Protein AF-A0A0G4MI62-F1 (afdb_monomer)

Structure (mmCIF, N/CA/C/O backbone):
data_AF-A0A0G4MI62-F1
#
_entry.id   AF-A0A0G4MI62-F1
#
loop_
_atom_site.group_PDB
_atom_site.id
_atom_site.type_symbol
_atom_site.label_atom_id
_atom_site.label_alt_id
_atom_site.label_comp_id
_atom_site.label_asym_id
_atom_site.label_entity_id
_atom_site.label_seq_id
_atom_site.pdbx_PDB_ins_code
_atom_site.Cartn_x
_atom_site.Cartn_y
_atom_site.Cartn_z
_atom_site.occupancy
_atom_site.B_iso_or_equiv
_atom_site.auth_seq_id
_atom_site.auth_comp_id
_atom_site.auth_asym_id
_atom_site.auth_atom_id
_atom_site.pdbx_PDB_model_num
ATOM 1 N N . MET A 1 1 ? 12.063 -12.572 -8.750 1.00 80.62 1 MET A N 1
ATOM 2 C CA . MET A 1 1 ? 13.494 -12.199 -8.737 1.00 80.62 1 MET A CA 1
ATOM 3 C C . MET A 1 1 ? 13.953 -12.093 -7.290 1.00 80.62 1 MET A C 1
ATOM 5 O O . MET A 1 1 ? 13.213 -11.520 -6.499 1.00 80.62 1 MET A O 1
ATOM 9 N N . LYS A 1 2 ? 15.105 -12.658 -6.906 1.00 73.62 2 LYS A N 1
ATOM 10 C CA . LYS A 1 2 ? 15.689 -12.410 -5.576 1.00 73.62 2 LYS A CA 1
ATOM 11 C C . LYS A 1 2 ? 16.757 -11.333 -5.728 1.00 73.62 2 LYS A C 1
ATOM 13 O O . LYS A 1 2 ? 17.713 -11.548 -6.462 1.00 73.62 2 LYS A O 1
ATOM 18 N N . LEU A 1 3 ? 16.556 -10.190 -5.081 1.00 85.19 3 LEU A N 1
ATOM 19 C CA . LEU A 1 3 ? 17.561 -9.134 -4.994 1.00 85.19 3 LEU A CA 1
ATOM 20 C C . LEU A 1 3 ? 18.417 -9.388 -3.756 1.00 85.19 3 LEU A C 1
ATOM 22 O O . LEU A 1 3 ? 17.883 -9.651 -2.675 1.00 85.19 3 LEU A O 1
ATOM 26 N N . ASP A 1 4 ? 19.732 -9.339 -3.918 1.00 88.25 4 ASP A N 1
ATOM 27 C CA . ASP A 1 4 ? 20.664 -9.408 -2.805 1.00 88.25 4 ASP A CA 1
ATOM 28 C C . ASP A 1 4 ? 20.789 -8.040 -2.111 1.00 88.25 4 ASP A C 1
ATOM 30 O O . ASP A 1 4 ? 20.301 -7.006 -2.581 1.00 88.25 4 ASP A O 1
ATOM 34 N N . ALA A 1 5 ? 21.426 -8.026 -0.940 1.00 86.88 5 ALA A N 1
ATOM 35 C CA . ALA A 1 5 ? 21.572 -6.802 -0.158 1.00 86.88 5 ALA A CA 1
ATOM 36 C C . ALA A 1 5 ? 22.397 -5.729 -0.894 1.00 86.88 5 ALA A C 1
ATOM 38 O O . ALA A 1 5 ? 22.133 -4.536 -0.727 1.00 86.88 5 ALA A O 1
ATOM 39 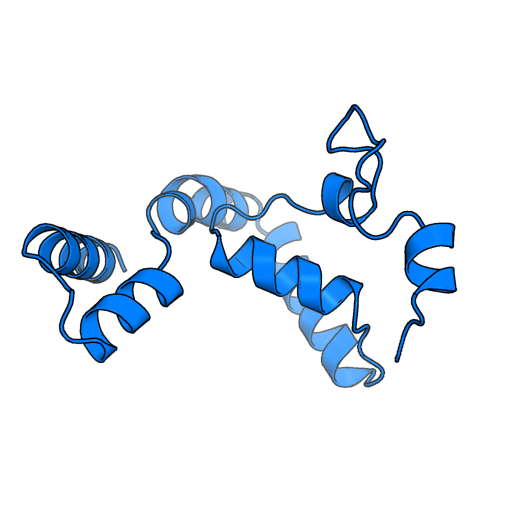N N . ALA A 1 6 ? 23.365 -6.145 -1.720 1.00 89.31 6 ALA A N 1
ATOM 40 C CA . ALA A 1 6 ? 24.187 -5.235 -2.503 1.00 89.31 6 ALA A CA 1
ATOM 41 C C . ALA A 1 6 ? 23.362 -4.528 -3.588 1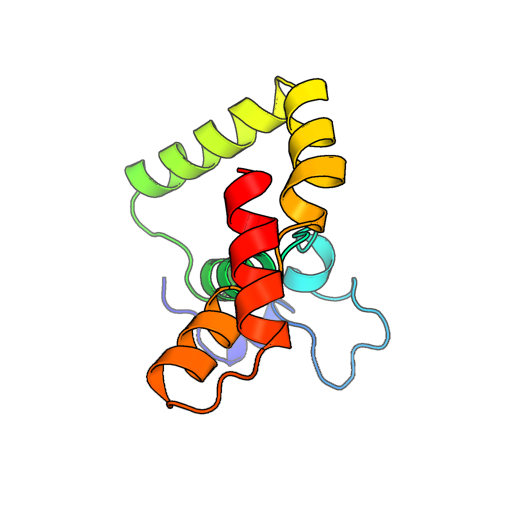.00 89.31 6 ALA A C 1
ATOM 43 O O . ALA A 1 6 ? 23.402 -3.299 -3.649 1.00 89.31 6 ALA A O 1
ATOM 44 N N . ALA A 1 7 ? 22.548 -5.254 -4.366 1.00 89.06 7 ALA A N 1
ATOM 45 C CA . ALA A 1 7 ? 21.671 -4.646 -5.367 1.00 89.06 7 ALA A CA 1
ATOM 46 C C . ALA A 1 7 ? 20.629 -3.712 -4.737 1.00 89.06 7 ALA A C 1
ATOM 48 O O . ALA A 1 7 ? 20.403 -2.615 -5.243 1.00 89.06 7 ALA A O 1
ATOM 49 N N . LEU A 1 8 ? 20.034 -4.096 -3.599 1.00 87.44 8 LEU A N 1
ATOM 50 C CA . LEU A 1 8 ? 19.071 -3.244 -2.888 1.00 87.44 8 LEU A CA 1
ATOM 51 C C . LEU A 1 8 ? 19.673 -1.887 -2.494 1.00 87.44 8 LEU A C 1
ATOM 53 O O . LEU A 1 8 ? 18.988 -0.866 -2.580 1.00 87.44 8 LEU A O 1
ATOM 57 N N . LYS A 1 9 ? 20.945 -1.882 -2.075 1.00 86.31 9 LYS A N 1
ATOM 58 C CA . LYS A 1 9 ? 21.679 -0.666 -1.716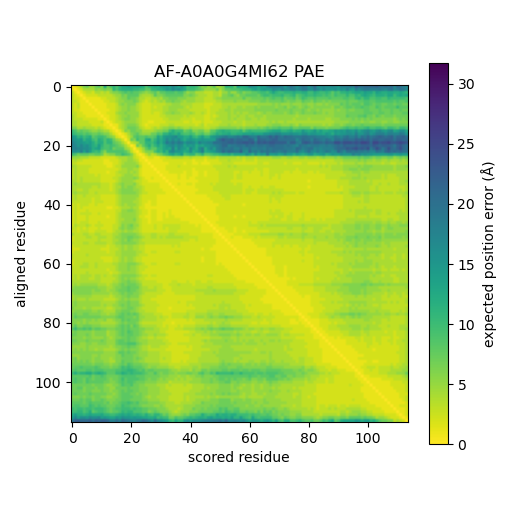 1.00 86.31 9 LYS A CA 1
ATOM 59 C C . LYS A 1 9 ? 22.122 0.118 -2.951 1.00 86.31 9 LYS A C 1
ATOM 61 O O . LYS A 1 9 ? 21.942 1.326 -2.980 1.00 86.31 9 LYS A O 1
ATOM 66 N N . ALA A 1 10 ? 22.665 -0.554 -3.965 1.00 89.00 10 ALA A N 1
ATOM 67 C CA . ALA A 1 10 ? 23.138 0.088 -5.192 1.00 89.00 10 ALA A CA 1
ATOM 68 C C . ALA A 1 10 ? 22.009 0.808 -5.947 1.00 89.00 10 ALA A C 1
ATOM 70 O O . ALA A 1 10 ? 22.226 1.872 -6.517 1.00 89.00 10 ALA A O 1
ATOM 71 N N . LEU A 1 11 ? 20.795 0.253 -5.904 1.00 89.75 11 LEU A N 1
ATOM 72 C CA . LEU A 1 11 ? 19.607 0.825 -6.538 1.00 89.75 11 LEU A CA 1
ATOM 73 C C . LEU A 1 11 ? 18.838 1.807 -5.638 1.00 89.75 11 LEU A C 1
ATOM 75 O O . LEU A 1 11 ? 17.772 2.267 -6.041 1.00 89.75 11 LEU A O 1
ATOM 79 N N . ASN A 1 12 ? 19.321 2.095 -4.420 1.00 90.19 12 ASN A N 1
ATOM 80 C CA . ASN A 1 12 ? 18.625 2.922 -3.422 1.00 90.19 12 ASN A CA 1
ATOM 81 C C . ASN A 1 12 ? 17.132 2.562 -3.301 1.00 90.19 12 ASN A C 1
ATOM 83 O O . ASN A 1 12 ? 16.239 3.411 -3.333 1.00 90.19 12 ASN A O 1
ATOM 87 N N . LEU A 1 13 ? 16.837 1.262 -3.224 1.00 89.88 13 LEU A N 1
ATOM 88 C CA . LEU A 1 13 ? 15.468 0.770 -3.374 1.00 89.88 13 LEU A CA 1
ATOM 89 C C . LEU A 1 13 ? 14.615 1.024 -2.121 1.00 89.88 13 LEU A C 1
ATOM 91 O O . LEU A 1 13 ? 13.413 1.268 -2.217 1.00 89.88 13 LEU A O 1
ATOM 95 N N . MET A 1 14 ? 15.251 1.019 -0.949 1.00 90.19 14 MET A N 1
ATOM 96 C CA . MET A 1 14 ? 14.654 1.323 0.354 1.00 90.19 14 MET A CA 1
ATOM 97 C C . MET A 1 14 ? 15.408 2.491 1.006 1.00 90.19 14 MET A C 1
ATOM 99 O O . MET A 1 14 ? 16.609 2.608 0.772 1.00 90.19 14 MET A O 1
ATOM 103 N N . PRO A 1 15 ? 14.754 3.314 1.849 1.00 84.81 15 PRO A N 1
ATOM 104 C CA . PRO A 1 15 ? 15.419 4.421 2.524 1.00 84.81 15 PRO A CA 1
ATOM 105 C C . PRO A 1 15 ? 16.510 3.902 3.465 1.00 84.81 15 PRO A C 1
ATOM 107 O O . PRO A 1 15 ? 16.281 2.980 4.257 1.00 84.81 15 PRO A O 1
ATOM 110 N N . GLY A 1 16 ? 17.695 4.493 3.361 1.00 78.06 16 GLY A N 1
ATOM 111 C CA . GLY A 1 16 ? 18.844 4.218 4.207 1.00 78.06 16 GLY A CA 1
ATOM 112 C C . GLY A 1 16 ? 18.903 5.124 5.447 1.00 78.06 16 GLY A C 1
ATOM 113 O O . GLY A 1 16 ? 18.283 6.184 5.484 1.00 78.06 16 GLY A O 1
ATOM 114 N N . PRO A 1 17 ? 19.706 4.765 6.467 1.00 69.25 17 PRO A N 1
ATOM 115 C CA . PRO A 1 17 ? 19.869 5.567 7.688 1.00 69.25 17 PRO A CA 1
ATOM 116 C C . PRO A 1 17 ? 20.468 6.964 7.468 1.00 69.25 17 PRO A C 1
ATOM 118 O O . PRO A 1 17 ? 20.401 7.802 8.359 1.00 69.25 17 PRO A O 1
ATOM 121 N N . ARG A 1 18 ? 21.117 7.190 6.318 1.00 66.62 18 ARG A N 1
ATOM 122 C CA . ARG A 1 18 ? 21.785 8.451 5.957 1.00 66.62 18 ARG A CA 1
ATOM 123 C C . ARG A 1 18 ? 20.980 9.295 4.966 1.00 66.62 18 ARG A C 1
ATOM 125 O O . ARG A 1 18 ? 21.429 10.379 4.608 1.00 66.62 18 ARG A O 1
ATOM 132 N N . ASP A 1 19 ? 19.814 8.817 4.539 1.00 67.69 19 ASP A N 1
ATOM 133 C CA . ASP A 1 19 ? 18.973 9.545 3.597 1.00 67.69 19 ASP A CA 1
ATOM 134 C C . ASP A 1 19 ? 18.179 10.602 4.365 1.00 67.69 19 ASP A C 1
ATOM 136 O O . ASP A 1 19 ? 17.276 10.286 5.140 1.00 67.69 19 ASP A O 1
ATOM 140 N N . GLY A 1 20 ? 18.540 11.874 4.180 1.00 63.00 20 GLY A N 1
ATOM 141 C CA . GLY A 1 20 ? 17.873 12.987 4.857 1.00 63.00 20 GLY A CA 1
ATOM 142 C C . GLY A 1 20 ? 16.420 13.178 4.407 1.00 63.00 20 GLY A C 1
ATOM 143 O O . GLY A 1 20 ? 15.556 13.492 5.225 1.00 63.00 20 GLY A O 1
ATOM 144 N N . ALA A 1 21 ? 16.124 12.955 3.121 1.00 65.25 21 ALA A N 1
ATOM 145 C CA . ALA A 1 21 ? 14.788 13.126 2.555 1.00 65.25 21 ALA A CA 1
ATOM 146 C C . ALA A 1 21 ? 14.148 11.783 2.178 1.00 65.25 21 ALA A C 1
ATOM 148 O O . ALA A 1 21 ? 14.759 10.934 1.529 1.00 65.25 21 ALA A O 1
ATOM 149 N N . LYS A 1 22 ? 12.860 11.617 2.520 1.00 60.59 22 LYS A N 1
ATOM 150 C CA . LYS A 1 22 ? 12.089 10.398 2.216 1.00 60.59 22 LYS A CA 1
ATOM 151 C C . LYS A 1 22 ? 12.061 10.060 0.722 1.00 60.59 22 LYS A C 1
ATOM 153 O O . LYS A 1 22 ? 11.956 8.883 0.416 1.00 60.59 22 LYS A O 1
ATOM 158 N N . SER A 1 23 ? 12.181 11.037 -0.180 1.00 62.75 23 SER A N 1
ATOM 159 C CA . SER A 1 23 ? 12.145 10.860 -1.642 1.00 62.75 23 SER A CA 1
ATOM 160 C C . SER A 1 23 ? 13.451 10.354 -2.269 1.00 62.75 23 SER A C 1
ATOM 162 O O . SER A 1 23 ? 13.482 10.118 -3.471 1.00 62.75 23 SER A O 1
ATOM 164 N N . MET A 1 24 ? 14.522 10.156 -1.493 1.00 81.19 24 MET A N 1
ATOM 165 C CA . MET A 1 24 ? 15.829 9.733 -2.027 1.00 81.19 24 MET A CA 1
ATOM 166 C C . MET A 1 24 ? 15.923 8.235 -2.362 1.00 81.19 24 MET A C 1
ATOM 168 O O . MET A 1 24 ? 16.962 7.771 -2.821 1.00 81.19 24 MET A O 1
ATOM 172 N N . SER A 1 25 ? 14.843 7.477 -2.156 1.00 90.06 25 SER A N 1
ATOM 173 C CA . SER A 1 25 ? 14.767 6.049 -2.477 1.00 90.06 25 SER A CA 1
ATOM 174 C C . SER A 1 25 ? 13.587 5.746 -3.394 1.00 90.06 25 SER A C 1
ATOM 176 O O . SER A 1 25 ? 12.582 6.459 -3.371 1.00 90.06 25 SER A O 1
ATOM 178 N N . VAL A 1 26 ? 13.661 4.644 -4.145 1.00 92.25 26 VAL A N 1
ATOM 179 C CA . VAL A 1 26 ? 12.561 4.189 -5.020 1.00 92.25 26 VAL A CA 1
ATOM 180 C C . VAL A 1 26 ? 11.278 3.965 -4.217 1.00 92.25 26 VAL A C 1
ATOM 182 O O . VAL A 1 26 ? 10.205 4.409 -4.619 1.00 92.25 26 VAL A O 1
ATOM 185 N N . TYR A 1 27 ? 11.380 3.332 -3.044 1.00 93.44 27 TYR A N 1
ATOM 186 C CA . TYR A 1 27 ? 10.252 3.209 -2.122 1.00 93.44 27 TYR A CA 1
ATOM 187 C C . TYR A 1 27 ? 9.685 4.573 -1.725 1.00 93.44 27 TYR A C 1
ATOM 189 O O . TYR A 1 27 ? 8.475 4.757 -1.716 1.00 93.44 27 TYR A O 1
ATOM 197 N N . GLY A 1 28 ? 10.555 5.527 -1.412 1.00 91.44 28 GLY A N 1
ATOM 198 C CA . GLY A 1 28 ? 10.182 6.894 -1.083 1.00 91.44 28 GLY A CA 1
ATOM 199 C C . GLY A 1 28 ? 9.406 7.619 -2.174 1.00 91.44 28 GLY A C 1
ATOM 200 O O . GLY A 1 28 ? 8.414 8.280 -1.885 1.00 91.44 28 GLY A O 1
ATOM 201 N N . LEU A 1 29 ? 9.863 7.466 -3.417 1.00 92.00 29 LEU A N 1
ATOM 202 C CA . LEU A 1 29 ? 9.253 8.062 -4.599 1.00 92.00 29 LEU A CA 1
ATOM 203 C C . LEU A 1 29 ? 7.889 7.442 -4.920 1.00 92.00 29 LEU A C 1
ATOM 205 O O . LEU A 1 29 ? 6.963 8.156 -5.277 1.00 92.00 29 LEU A O 1
ATOM 209 N N . LEU A 1 30 ? 7.760 6.118 -4.803 1.00 94.50 30 LEU A N 1
ATOM 210 C CA . LEU A 1 30 ? 6.550 5.399 -5.211 1.00 94.50 30 LEU A CA 1
ATOM 211 C C . LEU A 1 30 ? 5.504 5.270 -4.099 1.00 94.50 30 LEU A C 1
ATOM 213 O O . LEU A 1 30 ? 4.337 4.983 -4.378 1.00 94.50 30 LEU A O 1
ATOM 217 N N . ASN A 1 31 ? 5.891 5.424 -2.830 1.00 94.25 31 ASN A N 1
ATOM 218 C CA . ASN A 1 31 ? 4.976 5.180 -1.724 1.00 94.25 31 ASN A CA 1
ATOM 219 C C . ASN A 1 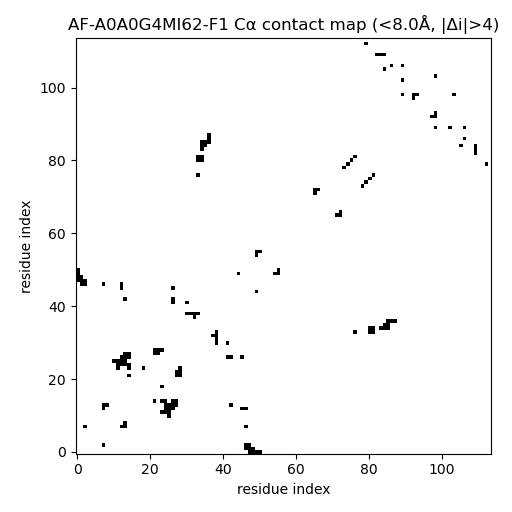31 ? 3.998 6.339 -1.491 1.00 94.25 31 ASN A C 1
ATOM 221 O O . ASN A 1 31 ? 4.202 7.199 -0.635 1.00 94.25 31 ASN A O 1
ATOM 225 N N . HIS A 1 32 ? 2.865 6.262 -2.185 1.00 93.88 32 HIS A N 1
ATOM 226 C CA . HIS A 1 32 ? 1.682 7.096 -1.962 1.00 93.88 32 HIS A CA 1
ATOM 227 C C . HIS A 1 32 ? 0.527 6.337 -1.283 1.00 93.88 32 HIS A C 1
ATOM 229 O O . HIS A 1 32 ? -0.624 6.790 -1.307 1.00 93.88 32 HIS A O 1
ATOM 235 N N . CYS A 1 33 ? 0.810 5.178 -0.675 1.00 95.31 33 CYS A N 1
ATOM 236 C CA . CYS A 1 33 ? -0.198 4.369 0.001 1.00 95.31 33 CYS A CA 1
ATOM 237 C C . CYS A 1 33 ? -0.788 5.110 1.207 1.00 95.31 33 CYS A C 1
ATOM 239 O O . CYS A 1 33 ? -0.066 5.678 2.025 1.00 95.31 33 CYS A O 1
ATOM 241 N N . LYS A 1 34 ? -2.114 5.050 1.358 1.00 94.81 34 LYS A N 1
ATOM 242 C CA . LYS A 1 34 ? -2.828 5.697 2.473 1.00 94.81 34 LYS A CA 1
ATOM 243 C C . LYS A 1 34 ? -2.971 4.816 3.709 1.00 94.81 34 LYS A C 1
ATOM 245 O O . LYS A 1 34 ? -3.194 5.333 4.796 1.00 94.81 34 LYS A O 1
ATOM 250 N N . THR A 1 35 ? -2.777 3.505 3.559 1.00 93.75 35 THR A N 1
ATOM 251 C CA . THR A 1 35 ? -2.835 2.548 4.668 1.00 93.75 35 THR A CA 1
ATOM 252 C C . THR A 1 35 ? -1.443 2.003 5.015 1.00 93.75 35 THR A C 1
ATOM 254 O O . THR A 1 35 ? -0.614 1.782 4.119 1.00 93.75 35 THR A O 1
ATOM 257 N N . PRO A 1 36 ? -1.172 1.699 6.301 1.00 93.25 36 PRO A N 1
ATOM 258 C CA . PRO A 1 36 ? 0.073 1.045 6.712 1.00 93.25 36 PRO A CA 1
ATOM 259 C C . PRO A 1 36 ? 0.278 -0.315 6.037 1.00 93.25 36 PRO A C 1
ATOM 261 O O . PRO A 1 36 ? 1.399 -0.672 5.680 1.00 93.25 36 PRO A O 1
ATOM 264 N N . ASN A 1 37 ? -0.807 -1.064 5.823 1.00 92.69 37 ASN A N 1
ATOM 265 C CA . ASN A 1 37 ? -0.763 -2.339 5.109 1.00 92.69 37 ASN A CA 1
ATOM 266 C C . ASN A 1 37 ? -0.343 -2.165 3.645 1.00 92.69 37 ASN A C 1
ATOM 268 O O . ASN A 1 37 ? 0.514 -2.915 3.184 1.00 92.69 37 ASN A O 1
ATOM 272 N N . GLY A 1 38 ? -0.861 -1.148 2.948 1.00 95.19 38 GLY A N 1
ATOM 273 C CA . GLY A 1 38 ? -0.440 -0.827 1.583 1.00 95.19 38 GLY A CA 1
ATOM 274 C C . GLY A 1 38 ? 1.051 -0.492 1.504 1.00 95.19 38 GLY A C 1
ATOM 275 O O . GLY A 1 38 ? 1.768 -1.066 0.690 1.00 95.19 38 GLY A O 1
ATOM 276 N N . SER A 1 39 ? 1.546 0.342 2.427 1.00 95.19 39 SER A N 1
ATOM 277 C CA . SER A 1 39 ? 2.978 0.682 2.508 1.00 95.19 39 SER A CA 1
ATOM 278 C C . SER A 1 39 ? 3.863 -0.560 2.704 1.00 95.19 39 SER A C 1
ATOM 280 O O . SER A 1 39 ? 4.901 -0.706 2.056 1.00 95.19 39 SER A O 1
ATOM 282 N N . ARG A 1 40 ? 3.449 -1.496 3.572 1.00 94.81 40 ARG A N 1
ATOM 283 C CA . ARG A 1 40 ? 4.166 -2.767 3.786 1.00 94.81 40 ARG A CA 1
ATOM 284 C C . ARG A 1 40 ? 4.170 -3.637 2.532 1.00 94.81 40 ARG A C 1
ATOM 286 O O . ARG A 1 40 ? 5.217 -4.182 2.186 1.00 94.81 40 ARG A O 1
ATOM 293 N N . LEU A 1 41 ? 3.028 -3.744 1.852 1.00 95.62 41 LEU A N 1
ATOM 294 C CA . LEU A 1 41 ? 2.899 -4.529 0.627 1.00 95.62 41 LEU A CA 1
ATOM 295 C C . LEU A 1 41 ? 3.772 -3.961 -0.496 1.00 95.62 41 LEU A C 1
ATOM 297 O O . LEU A 1 41 ? 4.501 -4.716 -1.135 1.00 95.62 41 LEU A O 1
ATOM 301 N N . LEU A 1 42 ? 3.776 -2.639 -0.683 1.00 96.25 42 LEU A N 1
ATOM 302 C CA . LEU A 1 42 ? 4.645 -1.978 -1.656 1.00 96.25 42 LEU A CA 1
ATOM 303 C C . LEU A 1 42 ? 6.125 -2.238 -1.349 1.00 96.25 42 LEU A C 1
ATOM 305 O O . LEU A 1 42 ? 6.888 -2.598 -2.244 1.00 96.25 42 LEU A O 1
ATOM 309 N N . SER A 1 43 ? 6.528 -2.131 -0.076 1.00 93.69 43 SER A N 1
ATOM 310 C CA . SER A 1 43 ? 7.895 -2.465 0.341 1.00 93.69 43 SER A CA 1
ATOM 311 C C . SER A 1 43 ? 8.275 -3.900 -0.034 1.00 93.69 43 SER A C 1
ATOM 313 O O . SER A 1 43 ? 9.392 -4.147 -0.491 1.00 93.69 43 SER A O 1
ATOM 315 N N . GLN A 1 44 ? 7.355 -4.851 0.142 1.00 93.56 44 GLN A N 1
ATOM 316 C CA . GLN A 1 44 ? 7.571 -6.239 -0.252 1.00 93.56 44 GLN A CA 1
ATOM 317 C C . GLN A 1 44 ? 7.681 -6.382 -1.774 1.00 93.56 44 GLN A C 1
ATOM 319 O O . GLN A 1 44 ? 8.594 -7.054 -2.246 1.00 93.56 44 GLN A O 1
ATOM 324 N N . TRP A 1 45 ? 6.794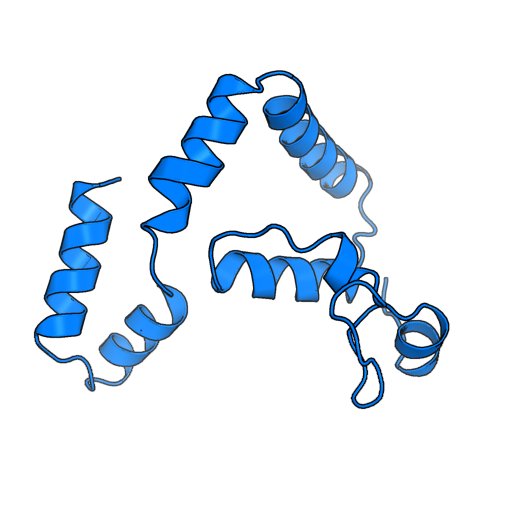 -5.743 -2.540 1.00 95.06 45 TRP A N 1
ATOM 325 C CA . TRP A 1 45 ? 6.791 -5.819 -4.004 1.00 95.06 45 TRP A CA 1
ATOM 326 C C . TRP A 1 45 ? 8.081 -5.291 -4.623 1.00 95.06 45 TRP A C 1
ATOM 328 O O . TRP A 1 45 ? 8.596 -5.915 -5.545 1.00 95.06 45 TRP A O 1
ATOM 338 N N . LEU A 1 46 ? 8.632 -4.196 -4.094 1.00 93.19 46 LEU A N 1
ATOM 339 C CA . LEU A 1 46 ? 9.903 -3.660 -4.580 1.00 93.19 46 LEU A CA 1
ATOM 340 C C . LEU A 1 46 ? 11.074 -4.608 -4.285 1.00 93.19 46 LEU A C 1
ATOM 342 O O . LEU A 1 46 ? 11.955 -4.783 -5.121 1.00 93.19 46 LEU A O 1
ATOM 346 N N . LYS A 1 47 ? 11.083 -5.258 -3.114 1.00 91.00 47 LYS A N 1
ATOM 347 C CA . LYS A 1 47 ? 12.128 -6.231 -2.742 1.00 91.00 47 LYS A CA 1
ATOM 348 C C . LYS A 1 47 ? 12.012 -7.552 -3.501 1.00 91.00 47 LYS A C 1
ATOM 350 O O . LYS A 1 47 ? 13.000 -8.274 -3.624 1.00 91.00 47 LYS A O 1
ATOM 355 N N . GLN A 1 48 ? 10.808 -7.897 -3.950 1.00 92.06 48 GLN A N 1
ATOM 356 C CA . GLN A 1 48 ? 10.492 -9.173 -4.587 1.00 92.06 48 GLN A CA 1
ATOM 357 C C . GLN A 1 48 ? 9.732 -8.945 -5.901 1.00 92.06 48 GLN A C 1
ATOM 359 O O . GLN A 1 48 ? 8.522 -9.193 -5.964 1.00 92.06 48 GLN A O 1
ATOM 364 N N . PRO A 1 49 ? 10.428 -8.501 -6.966 1.00 94.12 49 PRO A N 1
ATOM 365 C CA . PRO A 1 49 ? 9.819 -8.362 -8.279 1.00 94.12 49 PRO A CA 1
ATOM 366 C C . PRO A 1 49 ? 9.252 -9.694 -8.778 1.00 94.12 49 PRO A C 1
ATOM 368 O O . PRO A 1 49 ? 9.868 -10.761 -8.615 1.00 94.12 49 PRO A O 1
ATOM 371 N N . LEU A 1 50 ? 8.079 -9.611 -9.405 1.00 95.94 50 LEU A N 1
ATOM 372 C CA . LEU A 1 50 ? 7.424 -10.738 -10.058 1.00 95.94 50 LEU A CA 1
ATOM 373 C C . LEU A 1 50 ? 8.239 -11.213 -11.267 1.00 95.94 50 LEU A C 1
ATOM 375 O O . LEU A 1 50 ? 8.930 -10.425 -11.904 1.00 95.94 50 LEU A O 1
ATOM 379 N N . MET A 1 51 ? 8.143 -12.508 -11.574 1.00 95.88 51 MET A N 1
ATOM 380 C CA . MET A 1 51 ? 8.752 -13.111 -12.775 1.00 95.88 51 MET A CA 1
ATOM 381 C C . MET A 1 51 ? 7.709 -13.587 -13.788 1.00 95.88 51 MET A C 1
ATOM 383 O O . MET A 1 51 ? 8.040 -13.845 -14.940 1.00 95.88 51 MET A O 1
ATOM 387 N N . SER A 1 52 ? 6.461 -13.745 -13.350 1.00 97.44 52 SER A N 1
ATOM 388 C CA . SER A 1 52 ? 5.359 -14.199 -14.189 1.00 97.44 52 SER A CA 1
ATOM 389 C C . SER A 1 52 ? 4.817 -13.027 -14.992 1.00 97.44 52 SER A C 1
ATOM 391 O O . SER A 1 52 ? 4.364 -12.037 -14.414 1.00 97.44 52 SER A O 1
ATOM 393 N N . LYS A 1 53 ? 4.838 -13.150 -16.322 1.00 97.62 53 LYS A N 1
ATOM 394 C CA . LYS A 1 53 ? 4.269 -12.148 -17.230 1.00 97.62 53 LYS A CA 1
ATOM 395 C C . LYS A 1 53 ? 2.792 -11.885 -16.917 1.00 97.62 53 LYS A C 1
ATOM 397 O O . LYS A 1 53 ? 2.405 -10.732 -16.785 1.00 97.62 53 LYS A O 1
ATOM 402 N N . GLN A 1 54 ? 2.011 -12.945 -16.706 1.00 98.31 54 GLN A N 1
ATOM 403 C CA . GLN A 1 54 ? 0.580 -12.842 -16.408 1.00 98.31 54 GLN A CA 1
ATOM 404 C C . GLN A 1 54 ? 0.316 -12.036 -15.126 1.00 98.31 54 GLN A C 1
ATOM 406 O O . GLN A 1 54 ? -0.566 -11.182 -15.097 1.00 98.31 54 GLN A O 1
ATOM 411 N N . ASP A 1 55 ? 1.108 -12.254 -14.069 1.00 97.88 55 ASP A N 1
ATOM 412 C CA . ASP A 1 55 ? 0.942 -11.516 -12.810 1.00 97.88 55 ASP A CA 1
ATOM 413 C C . ASP A 1 55 ? 1.366 -10.046 -12.935 1.00 97.88 55 ASP A C 1
ATOM 415 O O . ASP A 1 55 ? 0.794 -9.173 -12.277 1.00 97.88 55 ASP A O 1
ATOM 419 N N . ILE A 1 56 ? 2.373 -9.765 -13.769 1.00 98.06 56 ILE A N 1
ATOM 420 C CA . ILE A 1 56 ? 2.814 -8.399 -14.075 1.00 98.06 56 ILE A CA 1
ATOM 421 C C . ILE A 1 56 ? 1.709 -7.655 -14.830 1.00 98.06 56 ILE A C 1
ATOM 423 O O . ILE A 1 56 ? 1.310 -6.574 -14.397 1.00 98.06 56 ILE A O 1
ATOM 427 N N . GLU A 1 57 ? 1.175 -8.252 -15.896 1.00 98.44 57 GLU A N 1
ATOM 428 C CA . GLU A 1 57 ? 0.092 -7.676 -16.701 1.00 98.44 57 GLU A CA 1
ATOM 429 C C . GLU A 1 57 ? -1.161 -7.439 -15.854 1.00 98.44 57 GLU A C 1
ATOM 431 O O . GLU A 1 57 ? -1.744 -6.360 -15.904 1.00 98.44 57 GLU A O 1
ATOM 436 N N . LYS A 1 58 ? -1.518 -8.380 -14.971 1.00 98.19 58 LYS A N 1
ATOM 437 C CA . LYS A 1 58 ? -2.640 -8.207 -14.039 1.00 98.19 58 LYS A CA 1
ATOM 438 C C . LYS A 1 58 ? -2.464 -6.988 -13.128 1.00 98.19 58 LYS A C 1
ATOM 440 O O . LYS A 1 58 ? -3.425 -6.266 -12.872 1.00 98.19 58 LYS A O 1
ATOM 445 N N . ARG A 1 59 ? -1.251 -6.730 -12.621 1.00 97.88 59 ARG A N 1
ATOM 446 C CA . ARG A 1 59 ? -0.985 -5.513 -11.829 1.00 97.88 59 ARG A CA 1
ATOM 447 C C . ARG A 1 59 ? -1.076 -4.253 -12.680 1.00 97.88 59 ARG A C 1
ATOM 449 O O . ARG A 1 59 ? -1.608 -3.258 -12.200 1.00 97.88 59 ARG A O 1
ATOM 456 N N . GLN A 1 60 ? -0.568 -4.294 -13.909 1.00 98.19 60 GLN A N 1
ATOM 457 C CA . GLN A 1 60 ? -0.617 -3.160 -14.833 1.00 98.19 60 GLN A CA 1
ATOM 458 C C . GLN A 1 60 ? -2.057 -2.800 -15.206 1.00 98.19 60 GLN A C 1
ATOM 460 O O . GLN A 1 60 ? -2.407 -1.631 -15.119 1.00 98.19 60 GLN A O 1
ATOM 465 N N . GLN A 1 61 ? -2.912 -3.788 -15.480 1.00 98.25 61 GLN A N 1
ATOM 466 C CA . GLN A 1 61 ? -4.341 -3.581 -15.740 1.00 98.25 61 GLN A CA 1
ATOM 467 C C . GLN A 1 61 ? -5.055 -2.899 -14.566 1.00 98.25 61 GLN A C 1
ATOM 469 O O . GLN A 1 61 ? -5.848 -1.983 -14.762 1.00 98.25 61 GLN A O 1
ATOM 474 N N . LEU A 1 62 ? -4.755 -3.304 -13.325 1.00 97.12 62 LEU A N 1
ATOM 475 C CA . LEU A 1 62 ? -5.324 -2.648 -12.143 1.00 97.12 62 LEU A CA 1
ATOM 476 C C . LEU A 1 62 ? -4.859 -1.194 -12.017 1.00 97.12 62 LEU A C 1
ATOM 478 O O . LEU A 1 62 ? -5.655 -0.329 -11.663 1.00 97.12 62 LEU A O 1
ATOM 482 N N . VAL A 1 63 ? -3.586 -0.913 -12.306 1.00 97.31 63 VAL A 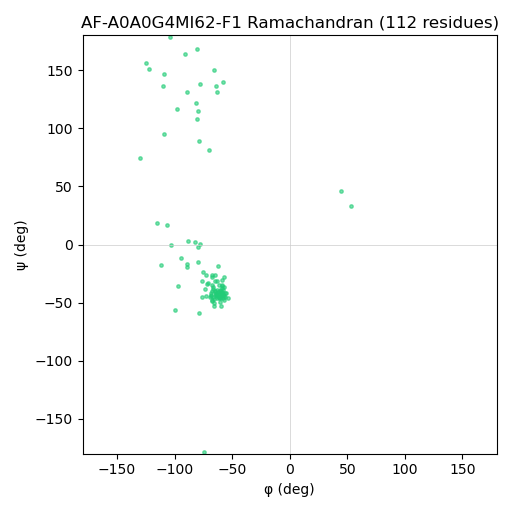N 1
ATOM 483 C CA . VAL A 1 63 ? -3.077 0.466 -12.331 1.00 97.31 63 VAL A CA 1
ATOM 484 C C . VAL A 1 63 ? -3.777 1.268 -13.425 1.00 97.31 63 VAL A C 1
ATOM 486 O O . VAL A 1 63 ? -4.240 2.369 -13.152 1.00 97.31 63 VAL A O 1
ATOM 489 N N . GLU A 1 64 ? -3.905 0.712 -14.627 1.00 98.19 64 GLU A N 1
ATOM 490 C CA . GLU A 1 64 ? -4.562 1.351 -15.768 1.00 98.19 64 GLU A CA 1
ATOM 491 C C . GLU A 1 64 ? -6.027 1.693 -15.479 1.00 98.19 64 GLU A C 1
ATOM 493 O O . GLU A 1 64 ? -6.457 2.800 -15.798 1.00 98.19 64 GLU A O 1
ATOM 498 N N . ALA A 1 65 ? -6.765 0.815 -14.794 1.00 97.38 65 ALA A N 1
ATOM 499 C CA . ALA A 1 65 ? -8.137 1.090 -14.372 1.00 97.38 65 ALA A CA 1
ATOM 500 C C . ALA A 1 65 ? -8.230 2.349 -13.487 1.00 97.38 65 ALA A C 1
ATOM 502 O O . ALA A 1 65 ? -9.050 3.227 -13.743 1.00 97.38 65 ALA A O 1
ATOM 503 N N . PHE A 1 66 ? -7.339 2.495 -12.497 1.00 97.19 66 PHE A N 1
ATOM 504 C CA . PHE A 1 66 ? -7.291 3.697 -11.652 1.00 97.19 66 PHE A CA 1
ATOM 505 C C . PHE A 1 66 ? -6.670 4.911 -12.348 1.00 97.19 66 PHE A C 1
ATOM 507 O O . PHE A 1 66 ? -6.906 6.039 -11.927 1.00 97.19 66 PHE A O 1
ATOM 514 N N . VAL A 1 67 ? -5.827 4.729 -13.365 1.00 97.19 67 VAL A N 1
ATOM 515 C CA . VAL A 1 67 ? -5.282 5.849 -14.147 1.00 97.19 67 VAL A CA 1
ATOM 516 C C . VAL A 1 67 ? -6.366 6.441 -15.045 1.00 97.19 67 VAL A C 1
ATOM 518 O O . VAL A 1 67 ? -6.507 7.665 -15.082 1.00 97.19 67 VAL A O 1
ATOM 521 N N . SER A 1 68 ? -7.140 5.574 -15.698 1.00 98.00 68 SER A N 1
ATOM 522 C CA . SER A 1 68 ? -8.208 5.931 -16.636 1.00 98.00 68 SER A CA 1
ATOM 523 C C . SER A 1 68 ? -9.387 6.617 -15.946 1.00 98.00 68 SER A C 1
ATOM 525 O O . SER A 1 68 ? -9.967 7.539 -16.510 1.00 98.00 68 SER A O 1
ATOM 527 N N . ASP A 1 69 ? -9.700 6.219 -14.711 1.00 97.69 69 ASP A N 1
ATOM 528 C CA . ASP A 1 69 ? -10.755 6.829 -13.902 1.00 97.69 69 ASP A CA 1
ATOM 529 C C . ASP A 1 69 ? -10.160 7.634 -12.734 1.00 97.69 69 ASP A C 1
ATOM 531 O O . ASP A 1 69 ? -9.811 7.113 -11.668 1.00 97.69 69 ASP A O 1
ATOM 535 N N . THR A 1 70 ? -10.000 8.942 -12.958 1.00 96.56 70 THR A N 1
ATOM 536 C CA . THR A 1 70 ? -9.416 9.847 -11.958 1.00 96.56 70 THR A CA 1
ATOM 537 C C . THR A 1 70 ? -10.355 10.107 -10.783 1.00 96.56 70 THR A C 1
ATOM 539 O O . THR A 1 70 ? -9.858 10.241 -9.664 1.00 96.56 70 THR A O 1
ATOM 542 N N . GLU A 1 71 ? -11.669 10.144 -11.009 1.00 97.06 71 GLU A N 1
ATOM 543 C CA . GLU A 1 71 ? -12.657 10.352 -9.948 1.00 97.06 71 GLU A CA 1
ATOM 544 C C . GLU A 1 71 ? -12.637 9.160 -8.990 1.00 97.06 71 GLU A C 1
ATOM 546 O O . GLU A 1 71 ? -12.345 9.333 -7.806 1.00 97.06 71 GLU A O 1
ATOM 551 N N . LEU A 1 72 ? -12.761 7.936 -9.517 1.00 96.19 72 LEU A N 1
ATOM 552 C CA . LEU A 1 72 ? -12.642 6.708 -8.730 1.00 96.19 72 LEU A CA 1
ATOM 553 C C . LEU A 1 72 ? -11.335 6.668 -7.930 1.00 96.19 72 LEU A C 1
ATOM 555 O O . LEU A 1 72 ? -11.332 6.339 -6.740 1.00 96.19 72 LEU A O 1
ATOM 559 N N . ARG A 1 73 ? -10.205 7.008 -8.566 1.00 96.31 73 ARG A N 1
ATOM 560 C CA . ARG A 1 73 ? -8.896 7.030 -7.900 1.00 96.31 73 ARG A CA 1
ATOM 561 C C . ARG A 1 73 ? -8.866 8.026 -6.743 1.00 96.31 73 ARG A C 1
ATOM 563 O O . ARG A 1 73 ? -8.356 7.677 -5.677 1.00 96.31 73 ARG A O 1
ATOM 570 N N . GLN A 1 74 ? -9.379 9.240 -6.938 1.00 95.69 74 GLN A N 1
ATOM 571 C CA . GLN A 1 74 ? -9.399 10.280 -5.908 1.00 95.69 74 GLN A CA 1
ATOM 572 C C . GLN A 1 74 ? -10.339 9.909 -4.761 1.00 95.69 74 GLN A C 1
ATOM 574 O O . GLN A 1 74 ? -9.893 9.895 -3.615 1.00 95.69 74 GLN A O 1
ATOM 579 N N . THR A 1 75 ? -11.573 9.489 -5.046 1.00 95.06 75 THR A N 1
ATOM 580 C CA . THR A 1 75 ? -12.544 9.047 -4.032 1.00 95.06 75 THR A CA 1
ATOM 581 C C . THR A 1 75 ? -11.983 7.901 -3.187 1.00 95.06 75 THR A C 1
ATOM 583 O O . THR A 1 75 ? -11.967 7.961 -1.954 1.00 95.06 75 THR A O 1
ATOM 586 N N . MET A 1 76 ? -11.400 6.878 -3.823 1.00 93.88 76 MET A N 1
ATOM 587 C CA . MET A 1 76 ? -10.753 5.777 -3.101 1.00 93.88 76 MET A CA 1
ATOM 588 C C . MET A 1 76 ? -9.573 6.253 -2.249 1.00 93.88 76 MET A C 1
ATOM 590 O O . MET A 1 76 ? -9.423 5.829 -1.099 1.00 93.88 76 MET A O 1
ATOM 594 N N . GLN A 1 77 ? -8.721 7.125 -2.791 1.00 93.69 77 GLN A N 1
ATOM 595 C CA . GLN A 1 77 ? -7.508 7.581 -2.119 1.00 93.69 77 GLN A CA 1
ATOM 596 C C . GLN A 1 77 ? -7.789 8.557 -0.968 1.00 93.69 77 GLN A C 1
ATOM 598 O O . GLN A 1 77 ? -7.078 8.529 0.039 1.00 93.69 77 GLN A O 1
ATOM 603 N N . GLU A 1 78 ? -8.758 9.451 -1.101 1.00 92.31 78 GLU A N 1
ATOM 604 C CA . GLU A 1 78 ? -8.970 10.543 -0.151 1.00 92.31 78 GLU A CA 1
ATOM 605 C C . GLU A 1 78 ? -10.040 10.232 0.885 1.00 92.31 78 GLU A C 1
ATOM 607 O O . GLU A 1 78 ? -9.851 10.572 2.054 1.00 92.31 78 GLU A O 1
ATOM 612 N N . GLU A 1 79 ? -11.087 9.507 0.501 1.00 90.06 79 GLU A N 1
ATOM 613 C CA . GLU A 1 79 ? -12.239 9.271 1.368 1.00 90.06 79 GLU A CA 1
ATOM 614 C C . GLU A 1 79 ? -12.179 7.896 2.030 1.00 90.06 79 GLU A C 1
ATOM 616 O O . GLU A 1 79 ? -12.173 7.785 3.262 1.00 90.06 79 GLU A O 1
ATOM 621 N N . HIS A 1 80 ? -12.083 6.835 1.227 1.00 90.44 80 HIS A N 1
ATOM 622 C CA . HIS A 1 80 ? -12.201 5.473 1.741 1.00 90.44 80 HIS A CA 1
ATOM 623 C C . HIS A 1 80 ? -10.904 5.002 2.403 1.00 90.44 80 HIS A C 1
ATOM 625 O O . HIS A 1 80 ? -10.884 4.714 3.602 1.00 90.44 80 HIS A O 1
ATOM 631 N N . LEU A 1 81 ? -9.781 4.978 1.676 1.00 91.94 81 LEU A N 1
ATOM 632 C CA . LEU A 1 81 ? -8.537 4.372 2.167 1.00 91.94 81 LEU A CA 1
ATOM 633 C C . LEU A 1 81 ? -7.902 5.120 3.346 1.00 91.94 81 LEU A C 1
ATOM 635 O O . LEU A 1 81 ? -7.213 4.489 4.145 1.00 91.94 81 LEU A O 1
ATOM 639 N N . ARG A 1 82 ? -8.129 6.434 3.500 1.00 89.12 82 ARG A N 1
ATOM 640 C CA . ARG A 1 82 ? -7.633 7.187 4.672 1.00 89.12 82 ARG A CA 1
ATOM 641 C C . ARG A 1 82 ? -8.321 6.780 5.971 1.00 89.12 82 ARG A C 1
ATOM 643 O O . ARG A 1 82 ? -7.722 6.901 7.035 1.00 89.12 82 ARG A O 1
ATOM 650 N N . SER A 1 83 ? -9.566 6.315 5.887 1.00 86.94 83 SER A N 1
ATOM 651 C CA . SER A 1 83 ? -10.347 5.908 7.056 1.00 86.94 83 SER A CA 1
ATOM 652 C C . SER A 1 83 ? -9.988 4.509 7.565 1.00 86.94 83 SER A C 1
ATOM 654 O O . SER A 1 83 ? -10.320 4.162 8.697 1.00 86.94 83 SER A O 1
ATOM 656 N N . VAL A 1 84 ? -9.280 3.712 6.756 1.00 90.31 84 VAL A N 1
ATOM 657 C CA . VAL A 1 84 ? -8.917 2.333 7.090 1.00 90.31 84 VAL A CA 1
ATOM 658 C C . VAL A 1 84 ? -7.702 2.325 8.033 1.00 90.31 84 VAL A C 1
ATOM 660 O O . VAL A 1 84 ? -6.600 2.711 7.630 1.00 90.31 84 VAL A O 1
ATOM 663 N N . PRO A 1 85 ? -7.850 1.852 9.286 1.00 89.62 85 PRO A N 1
ATOM 664 C CA . PRO A 1 85 ? -6.755 1.753 10.235 1.00 89.62 85 PRO A CA 1
ATOM 665 C C . PRO A 1 85 ? -5.831 0.580 9.880 1.00 89.62 85 PRO A C 1
ATOM 667 O O . PRO A 1 85 ? -6.024 -0.164 8.918 1.00 89.62 85 PRO A O 1
ATOM 670 N N . ASP A 1 86 ? -4.805 0.366 10.700 1.00 92.69 86 ASP A N 1
ATOM 671 C CA . ASP A 1 86 ? -3.937 -0.804 10.583 1.00 92.69 86 ASP A CA 1
ATOM 672 C C . ASP A 1 86 ? -4.667 -2.093 11.001 1.00 92.69 86 ASP A C 1
ATOM 674 O O . ASP A 1 86 ? -4.519 -2.585 12.124 1.00 92.69 86 ASP A O 1
ATOM 678 N N . LEU A 1 87 ? -5.457 -2.651 10.079 1.00 90.75 87 LEU A N 1
ATOM 679 C CA . LEU A 1 87 ? -6.255 -3.857 10.306 1.00 90.75 87 LEU A CA 1
ATOM 680 C C . LEU A 1 87 ? -5.402 -5.068 10.694 1.00 90.75 87 LEU A C 1
ATOM 682 O O . LEU A 1 87 ? -5.844 -5.906 11.474 1.00 90.75 87 LEU A O 1
ATOM 686 N N . TYR A 1 88 ? -4.159 -5.146 10.210 1.00 90.94 88 TYR A N 1
ATOM 687 C CA . TYR A 1 88 ? -3.273 -6.259 10.546 1.00 90.94 88 TYR A CA 1
ATOM 688 C C . TYR A 1 88 ? -2.846 -6.191 12.015 1.00 90.94 88 TYR A C 1
ATOM 690 O O . TYR A 1 88 ? -2.892 -7.186 12.744 1.00 90.94 88 TYR A O 1
ATOM 698 N N . ARG A 1 89 ? -2.469 -4.995 12.484 1.00 92.00 89 ARG A N 1
ATOM 699 C CA . ARG A 1 89 ? -2.145 -4.775 13.897 1.00 92.00 89 ARG A CA 1
ATOM 700 C C . ARG A 1 89 ? -3.367 -4.991 14.785 1.00 92.00 89 ARG A C 1
ATOM 702 O O . ARG A 1 89 ? -3.225 -5.610 15.839 1.00 92.00 89 ARG A O 1
ATOM 709 N N . LEU A 1 90 ? -4.535 -4.518 14.354 1.00 93.31 90 LEU A N 1
ATOM 710 C CA . LEU A 1 90 ? -5.798 -4.688 15.065 1.00 93.31 90 LEU A CA 1
ATOM 711 C C . LEU A 1 90 ? -6.141 -6.177 15.239 1.00 93.31 90 LEU A C 1
ATOM 713 O O . LEU A 1 90 ? -6.284 -6.644 16.368 1.00 93.31 90 LEU A O 1
ATOM 717 N N . ALA A 1 91 ? -6.136 -6.951 14.149 1.00 93.94 91 ALA A N 1
ATOM 718 C CA . ALA A 1 91 ? -6.372 -8.396 14.171 1.00 93.94 91 ALA A CA 1
ATOM 719 C C . AL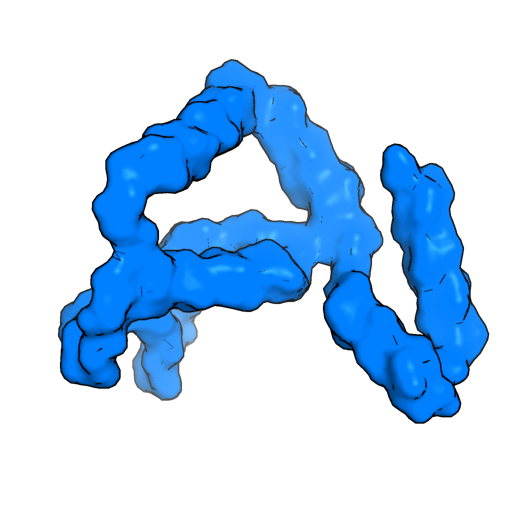A A 1 91 ? -5.403 -9.130 15.114 1.00 93.94 91 ALA A C 1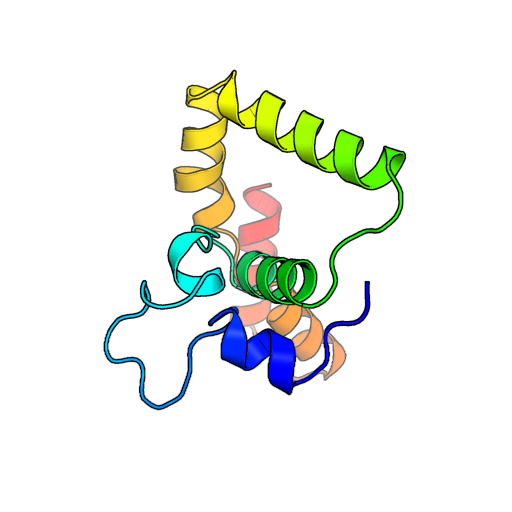
ATOM 721 O O . ALA A 1 91 ? -5.806 -9.976 15.913 1.00 93.94 91 ALA A O 1
ATOM 722 N N . LYS A 1 92 ? -4.120 -8.746 15.107 1.00 95.00 92 LYS A N 1
ATOM 723 C CA . LYS A 1 92 ? -3.105 -9.325 15.997 1.00 95.00 92 LYS A CA 1
ATOM 724 C C . LYS A 1 92 ? -3.366 -9.035 17.481 1.00 95.00 92 LYS A C 1
ATOM 726 O O . LYS A 1 92 ? -3.008 -9.858 18.324 1.00 95.00 92 LYS A O 1
ATOM 731 N N . ARG A 1 93 ? -3.971 -7.892 17.832 1.00 95.12 93 ARG A N 1
ATOM 732 C CA . ARG A 1 93 ? -4.376 -7.595 19.222 1.00 95.12 93 ARG A CA 1
ATOM 733 C C . ARG A 1 93 ? -5.522 -8.494 19.673 1.00 95.12 93 ARG A C 1
ATOM 735 O O . ARG A 1 93 ? -5.439 -9.041 20.774 1.00 95.12 93 ARG A O 1
ATOM 742 N N . PHE A 1 94 ? -6.522 -8.696 18.812 1.00 95.75 94 PHE A N 1
ATOM 743 C CA . PHE A 1 94 ? -7.630 -9.620 19.065 1.00 95.75 94 PHE A CA 1
ATOM 744 C C . PHE A 1 94 ? -7.142 -11.056 19.243 1.00 95.75 94 PHE A C 1
ATOM 746 O O . PHE A 1 94 ? -7.428 -11.676 20.264 1.00 95.75 94 PHE A O 1
ATOM 753 N N . GLN A 1 95 ? -6.309 -11.550 18.323 1.00 96.94 95 GLN A N 1
ATOM 754 C CA . GLN A 1 95 ? -5.735 -12.896 18.403 1.00 96.94 95 GLN A CA 1
ATOM 755 C C . GLN A 1 95 ? -4.960 -13.124 19.711 1.00 96.94 95 GLN A C 1
ATOM 757 O O . GLN A 1 95 ? -5.000 -14.204 20.294 1.00 96.94 95 GLN A O 1
ATOM 762 N N . ARG A 1 96 ? -4.265 -12.091 20.201 1.00 97.06 96 ARG A N 1
ATOM 763 C CA . ARG A 1 96 ? -3.491 -12.138 21.449 1.00 97.06 96 ARG A CA 1
ATOM 764 C C . ARG A 1 96 ? -4.330 -11.920 22.709 1.00 97.06 96 ARG A C 1
ATOM 766 O O . ARG A 1 96 ? -3.743 -11.852 23.784 1.00 97.06 96 ARG A O 1
ATOM 773 N N . LYS A 1 97 ? -5.654 -11.763 22.591 1.00 94.75 97 LYS A N 1
ATOM 774 C CA . LYS A 1 97 ? -6.560 -11.413 23.700 1.00 94.75 97 LYS A CA 1
ATOM 775 C C . LYS A 1 97 ? -6.118 -10.149 24.461 1.00 94.75 97 LYS A C 1
ATOM 777 O O . LYS A 1 97 ? -6.298 -10.044 25.666 1.00 94.75 97 LYS A O 1
ATOM 782 N N . LYS A 1 98 ? -5.509 -9.187 23.753 1.00 95.81 98 LYS A N 1
ATOM 783 C CA . LYS A 1 98 ? -5.062 -7.877 24.281 1.00 95.81 98 LYS A CA 1
ATOM 784 C C . LYS A 1 98 ? -5.819 -6.702 23.645 1.00 95.81 98 LYS A C 1
ATOM 786 O O . LYS A 1 98 ? -5.320 -5.570 23.625 1.00 95.81 98 LYS A O 1
ATOM 791 N N . ALA A 1 99 ? -6.966 -6.989 23.036 1.00 95.69 99 ALA A N 1
ATOM 792 C CA . ALA A 1 99 ? -7.836 -5.971 22.473 1.00 95.69 99 ALA A CA 1
ATOM 793 C C . ALA A 1 99 ? -8.632 -5.289 23.592 1.00 95.69 99 ALA A C 1
ATOM 795 O O . ALA A 1 99 ? -9.092 -5.959 24.515 1.00 95.69 99 ALA A O 1
ATOM 796 N N . ASN A 1 100 ? -8.759 -3.968 23.520 1.00 96.06 100 ASN A N 1
ATOM 797 C CA . ASN A 1 100 ? -9.595 -3.177 24.424 1.00 96.06 100 ASN A CA 1
ATOM 798 C C . ASN A 1 100 ? -10.894 -2.738 23.716 1.00 96.06 100 ASN A C 1
ATOM 800 O O . ASN A 1 100 ? -11.098 -3.025 22.537 1.00 96.06 100 ASN A O 1
ATOM 804 N N . LEU A 1 101 ? -11.775 -2.026 24.425 1.00 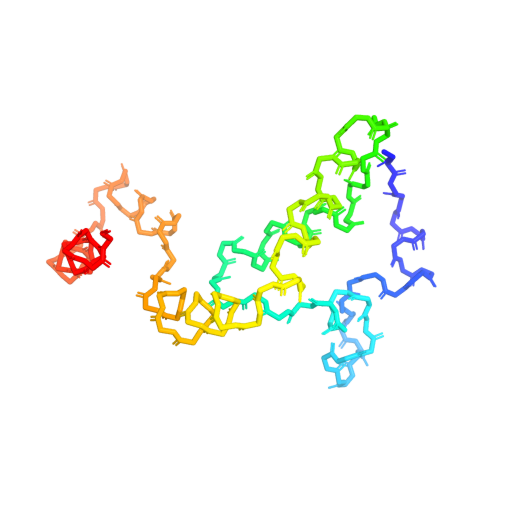95.62 101 LEU A N 1
ATOM 805 C CA . LEU A 1 101 ? -13.031 -1.524 23.850 1.00 95.62 101 LEU A CA 1
ATOM 806 C C . LEU A 1 101 ? -12.794 -0.604 22.639 1.00 95.62 101 LEU A C 1
ATOM 808 O O . LEU A 1 101 ? -13.518 -0.677 21.653 1.00 95.62 101 LEU A O 1
ATOM 812 N N . GLU A 1 102 ? -11.744 0.215 22.681 1.00 94.50 102 GLU A N 1
ATOM 813 C CA . GLU A 1 102 ? -11.356 1.098 21.576 1.00 94.50 102 GLU A CA 1
ATOM 814 C C . GLU A 1 102 ? -11.022 0.311 20.296 1.00 94.50 102 GLU A C 1
ATOM 816 O O . GLU A 1 102 ? -11.410 0.718 19.203 1.00 94.50 102 GLU A O 1
ATOM 821 N N . ASP A 1 103 ? -10.350 -0.838 20.410 1.00 94.44 103 ASP A N 1
ATOM 822 C CA . ASP A 1 103 ? -10.079 -1.721 19.271 1.00 94.44 103 ASP A CA 1
ATOM 823 C C . ASP A 1 103 ? -11.371 -2.284 18.659 1.00 94.44 103 ASP A C 1
ATOM 825 O O . ASP A 1 103 ? -11.483 -2.380 17.436 1.00 94.44 103 ASP A O 1
ATOM 829 N N . VAL A 1 104 ? -12.357 -2.629 19.496 1.00 94.12 104 VAL A N 1
ATOM 830 C CA . VAL A 1 104 ? -13.678 -3.107 19.049 1.00 94.12 104 VAL A CA 1
ATOM 831 C C . VAL A 1 104 ? -14.424 -2.002 18.311 1.00 94.12 104 VAL A C 1
ATOM 833 O O . VAL A 1 104 ? -14.912 -2.228 17.206 1.00 94.12 104 VAL A O 1
ATOM 836 N N . VAL A 1 105 ? -14.452 -0.791 18.871 1.00 93.81 105 VAL A N 1
ATOM 837 C CA . VAL A 1 105 ? -15.082 0.372 18.230 1.00 93.81 105 VAL A CA 1
ATOM 838 C C . VAL A 1 105 ? -14.404 0.692 16.899 1.00 93.81 105 VAL A C 1
ATOM 840 O O . VAL A 1 105 ? -15.092 0.913 15.908 1.00 93.81 105 VAL A O 1
ATOM 843 N N . ARG A 1 106 ? -13.068 0.650 16.830 1.00 91.69 106 ARG A N 1
ATOM 844 C CA . ARG A 1 106 ? -12.333 0.846 15.572 1.00 91.69 106 ARG A CA 1
ATOM 845 C C . ARG A 1 106 ? -12.666 -0.216 14.530 1.00 91.69 106 ARG A C 1
ATOM 847 O O . ARG A 1 106 ? -12.834 0.129 13.367 1.00 91.69 106 ARG A O 1
ATOM 854 N N . ALA A 1 107 ? -12.765 -1.487 14.921 1.00 92.12 107 ALA A N 1
ATOM 855 C CA . ALA A 1 107 ? -13.177 -2.550 14.005 1.00 92.12 107 ALA A CA 1
ATOM 856 C C . ALA A 1 107 ? -14.598 -2.302 13.474 1.00 92.12 107 ALA A C 1
ATOM 858 O O . ALA A 1 107 ? -14.829 -2.373 12.270 1.00 92.12 107 ALA A O 1
ATOM 859 N N . TYR A 1 108 ? -15.524 -1.943 14.364 1.00 92.62 108 TYR A N 1
ATOM 860 C CA . TYR A 1 108 ? -16.907 -1.628 14.018 1.00 92.62 108 TYR A CA 1
ATOM 861 C C . TYR A 1 108 ? -17.019 -0.434 13.057 1.00 92.62 108 TYR A C 1
ATOM 863 O O . TYR A 1 108 ? -17.691 -0.529 12.034 1.00 92.62 108 TYR A O 1
ATOM 871 N N . GLN A 1 109 ? -16.299 0.658 13.329 1.00 89.56 109 GLN A N 1
ATOM 872 C CA . GLN A 1 109 ? -16.272 1.853 12.476 1.00 89.56 109 GLN A CA 1
ATOM 873 C C . GLN A 1 109 ? -15.793 1.559 11.052 1.00 89.56 109 GLN A C 1
ATOM 875 O O . GLN A 1 109 ? -16.278 2.178 10.110 1.00 89.56 109 GLN A O 1
ATOM 880 N N . VAL A 1 110 ? -14.851 0.626 10.888 1.00 88.88 110 VAL A N 1
ATOM 881 C CA . VAL A 1 110 ? -14.399 0.203 9.557 1.00 88.88 110 VAL A CA 1
ATOM 882 C C . VAL A 1 110 ? -15.497 -0.559 8.832 1.00 88.88 110 VAL A C 1
ATOM 884 O O . VAL A 1 110 ? -15.728 -0.292 7.662 1.00 88.88 110 VAL A O 1
ATOM 887 N N . ILE A 1 111 ? -16.177 -1.479 9.519 1.00 87.81 111 ILE A N 1
ATOM 888 C CA . ILE A 1 111 ? -17.210 -2.327 8.912 1.00 87.81 111 ILE A CA 1
ATOM 889 C C . ILE A 1 111 ? -18.411 -1.503 8.442 1.00 87.81 111 ILE A C 1
ATOM 891 O O . ILE A 1 111 ? -18.912 -1.769 7.364 1.00 87.81 111 ILE A O 1
ATOM 895 N N . ILE A 1 112 ? -18.853 -0.496 9.201 1.00 89.44 112 ILE A N 1
ATOM 896 C CA . ILE A 1 112 ? -19.981 0.365 8.784 1.00 89.44 112 ILE A CA 1
ATOM 897 C C . ILE A 1 112 ? -19.649 1.194 7.537 1.00 89.44 112 ILE A C 1
ATOM 899 O O . ILE A 1 112 ? -20.542 1.646 6.828 1.00 89.44 112 ILE A O 1
ATOM 903 N N . ARG A 1 113 ? -18.363 1.477 7.324 1.00 78.38 113 ARG A N 1
ATOM 904 C CA . ARG A 1 113 ? -17.892 2.389 6.281 1.00 78.38 113 ARG A CA 1
ATOM 905 C C . ARG A 1 113 ? -17.498 1.668 4.988 1.00 78.38 113 ARG A C 1
ATOM 907 O O . ARG A 1 113 ? -17.232 2.346 3.996 1.00 78.38 113 ARG A O 1
ATOM 914 N N . LEU A 1 114 ? -17.404 0.338 5.035 1.00 66.50 114 LEU A N 1
ATOM 915 C CA . LEU A 1 114 ? -17.252 -0.553 3.884 1.00 66.50 114 LEU A CA 1
ATOM 916 C C . LEU A 1 114 ? -18.628 -0.895 3.314 1.00 66.50 114 LEU A C 1
ATOM 918 O O . LEU A 1 114 ? -18.707 -0.975 2.072 1.00 66.50 114 LEU A O 1
#

Mean predicted aligned error: 4.95 Å

Radius of gyration: 17.38 Å; Cα contacts (8 Å, |Δi|>4): 85; chains: 1; bounding box: 44×27×42 Å

Foldseek 3Di:
DADDPVNCVVQQADPDPPDPDLCSHVLSVPPPQLEPVSSVVSSVCSNDPDPDPVVVVVVVVVVVVCVVDVPVVCCCSPPQRNLQYHVVVLVVCVVVVNDDVVSVVSVVSNVVSD

Secondary structure (DSSP, 8-state):
-PPPHHHHHHTT-S--TT-SSGGGSHHHHH---SSHHHHHHHHHHHHS----HHHHHHHHHHHHHHHH-HHHHHHIIIIIHHH---HHHHHHHHHTT---HHHHHHHHHHHHH-

pLDDT: mean 90.87, std 8.37, range [60.59, 98.44]

Nearest PDB structures (foldseek):
  8rz9-assembly1_A  TM=9.445E-01  e=8.279E-07  Homo sapiens
  2o8c-assembly1_A  TM=9.184E-01  e=1.522E-06  Homo sapiens
  2o8f-assembly1_A  TM=9.045E-01  e=3.494E-06  Homo sapiens
  8omq-assembly1_A  TM=9.520E-01  e=1.647E-05  Homo sapiens
  8om9-assembly1_A  TM=9.571E-01  e=1.647E-05  Homo sapiens

Sequence (114 aa):
MKLDAAALKALNLMPGPRDGAKSMSVYGLLNHCKTPNGSRLLSQWLKQPLMSKQDIEKRQQLVEAFVSDTELRQTMQEEHLRSVPDLYRLAKRFQRKKANLEDVVRAYQVIIRL

InterPro domains:
  IPR007696 DNA mismatch repair protein MutS, core [PF05192] (6-106)
  IPR036187 DNA mismatch repair protein MutS, core domain superfamily [SSF48334] (4-112)
  IPR045076 DNA mismatch repair MutS [PTHR11361] (1-113)

Organism: Verticillium longisporum (NCBI:txid100787)

Solvent-accessible surface area (backbone atoms only — not comparable to full-atom values): 6637 Å² total; per-residue (Å²): 84,86,66,53,76,65,56,43,57,76,63,29,41,54,79,54,98,83,55,88,52,69,64,76,10,53,45,39,66,66,63,78,58,62,27,67,62,50,47,52,50,52,57,48,44,73,58,43,42,80,79,50,66,70,64,51,50,54,52,49,52,56,49,48,55,42,65,76,35,56,64,63,38,47,50,44,55,65,59,53,38,55,68,45,69,54,60,68,63,52,52,52,27,51,77,66,74,68,57,52,72,68,54,52,51,53,52,50,58,44,61,77,73,106